Protein AF-A0A8X6XXZ1-F1 (afdb_monomer)

pLDDT: mean 87.48, std 8.72, range [47.72, 96.56]

Sequence (91 aa):
RIMWKTRANEEPVIYRLKTVTHGTASAPFLAIRTLKQLSMDEASRFPLASKVALQDVYMDDVVSGAQNLDTAHQLQCQLQKYAGNMWNEIT

Radius of gyration: 18.05 Å; Cα contacts (8 Å, |Δi|>4): 73; chains: 1; bounding box: 38×22×54 Å

Mean predicted aligned error: 6.4 Å

Solvent-accessible surface area (backbone atoms only — not comparable to full-atom values): 5551 Å² total; per-residue (Å²): 120,48,79,48,64,94,49,97,87,54,84,69,46,80,45,71,81,88,54,89,50,87,92,45,95,59,31,66,60,52,52,53,52,51,49,45,51,51,25,63,75,41,29,86,82,28,53,61,28,22,52,41,56,68,71,36,54,56,93,95,45,76,66,82,87,56,98,45,69,69,58,36,52,51,34,53,55,31,39,56,54,51,52,56,52,50,55,69,75,69,107

Foldseek 3Di:
DDWDDDDPPDDIDDDDDLFLDPPDPCSQVVVLVLLLVLLVVCCVVQVLQSVQSNPQDDRPDGDDDDPDDVVRVSSVVSNVVSVVVVVVVRD

Structure (mmCIF, N/CA/C/O backbone):
data_AF-A0A8X6XXZ1-F1
#
_entry.id   AF-A0A8X6XXZ1-F1
#
loop_
_atom_site.group_PDB
_atom_site.id
_atom_site.type_symbol
_atom_site.label_atom_id
_atom_site.label_alt_id
_atom_site.label_comp_id
_atom_site.label_asym_id
_atom_site.label_entity_id
_atom_site.label_seq_id
_atom_site.pdbx_PDB_ins_code
_atom_site.Cartn_x
_atom_site.Cartn_y
_atom_site.Cartn_z
_atom_site.occupancy
_atom_site.B_iso_or_equiv
_atom_site.auth_seq_id
_atom_site.auth_comp_id
_atom_site.auth_asym_id
_atom_site.auth_atom_id
_atom_site.pdbx_PDB_model_num
ATOM 1 N N . ARG A 1 1 ? 13.022 4.116 -18.944 1.00 84.25 1 ARG A N 1
ATOM 2 C CA . ARG A 1 1 ? 12.730 3.606 -20.308 1.00 84.25 1 ARG A CA 1
ATOM 3 C C . ARG A 1 1 ? 13.356 2.225 -20.386 1.00 84.25 1 ARG A C 1
ATOM 5 O O . ARG A 1 1 ? 14.453 2.086 -19.864 1.00 84.25 1 ARG A O 1
ATOM 12 N N . ILE A 1 2 ? 12.664 1.238 -20.944 1.00 86.75 2 ILE A N 1
ATOM 13 C CA . ILE A 1 2 ? 13.159 -0.139 -21.069 1.00 86.75 2 ILE A CA 1
ATOM 14 C C . ILE A 1 2 ? 13.433 -0.380 -22.546 1.00 86.75 2 ILE A C 1
ATOM 16 O O . ILE A 1 2 ? 12.546 -0.171 -23.366 1.00 86.75 2 ILE A O 1
ATOM 20 N N . MET A 1 3 ? 14.654 -0.771 -22.885 1.00 90.81 3 MET A N 1
ATOM 21 C CA . MET A 1 3 ? 15.009 -1.166 -24.243 1.00 90.81 3 MET A CA 1
ATOM 22 C C . MET A 1 3 ? 14.895 -2.685 -24.336 1.00 90.81 3 MET A C 1
ATOM 24 O O . MET A 1 3 ? 15.476 -3.388 -23.512 1.00 90.81 3 MET A O 1
ATOM 28 N N . TRP A 1 4 ? 14.124 -3.184 -25.298 1.00 91.44 4 TRP A N 1
ATOM 29 C CA . TRP A 1 4 ? 13.860 -4.612 -25.449 1.00 91.44 4 TRP A CA 1
ATOM 30 C C . TRP A 1 4 ? 14.028 -5.050 -26.899 1.00 91.44 4 TRP A C 1
ATOM 32 O O . TR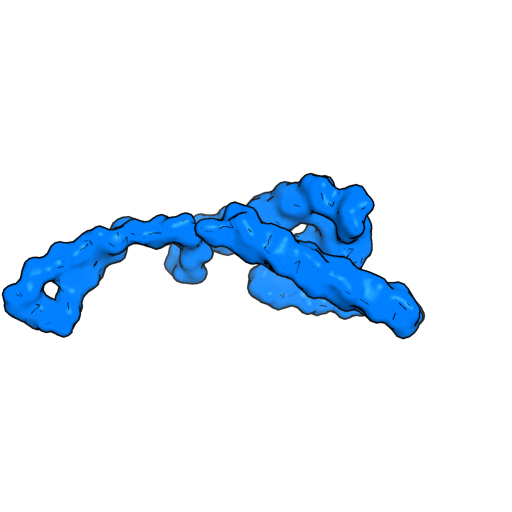P A 1 4 ? 13.690 -4.314 -27.827 1.00 91.44 4 TRP A O 1
ATOM 42 N N . LYS A 1 5 ? 14.546 -6.263 -27.085 1.00 93.31 5 LYS A N 1
ATOM 43 C CA . LYS A 1 5 ? 14.828 -6.856 -28.390 1.00 93.31 5 LYS A CA 1
ATOM 44 C C . LYS A 1 5 ? 14.580 -8.358 -28.313 1.00 93.31 5 LYS A C 1
ATOM 46 O O . LYS A 1 5 ? 15.182 -9.034 -27.485 1.00 93.31 5 LYS A O 1
ATOM 51 N N . THR A 1 6 ? 13.683 -8.867 -29.154 1.00 89.75 6 THR A N 1
ATOM 52 C CA . THR A 1 6 ? 13.244 -10.273 -29.103 1.00 89.75 6 THR A CA 1
ATOM 53 C C . THR A 1 6 ? 14.222 -11.199 -29.823 1.00 89.75 6 THR A C 1
ATOM 55 O O . THR A 1 6 ? 14.453 -12.321 -29.379 1.00 89.75 6 THR A O 1
ATOM 58 N N . ARG A 1 7 ? 14.834 -10.736 -30.921 1.00 91.94 7 ARG A N 1
ATOM 59 C CA . ARG A 1 7 ? 15.850 -11.485 -31.679 1.00 91.94 7 ARG A CA 1
ATOM 60 C C . ARG A 1 7 ? 17.087 -10.635 -31.922 1.00 91.94 7 ARG A C 1
ATOM 62 O O . ARG A 1 7 ? 16.972 -9.435 -32.129 1.00 91.94 7 ARG A O 1
ATOM 69 N N . ALA A 1 8 ? 18.265 -11.259 -31.989 1.00 85.31 8 ALA A N 1
ATOM 70 C CA . ALA A 1 8 ? 19.555 -10.574 -32.150 1.00 85.31 8 ALA A CA 1
ATOM 71 C C . ALA A 1 8 ? 19.657 -9.660 -33.393 1.00 85.31 8 ALA A C 1
ATOM 73 O O . ALA A 1 8 ? 20.433 -8.707 -33.377 1.00 85.31 8 ALA A O 1
ATOM 74 N N . ASN A 1 9 ? 18.828 -9.879 -34.417 1.00 90.19 9 ASN A N 1
ATOM 75 C CA . ASN A 1 9 ? 18.863 -9.126 -35.677 1.00 90.19 9 ASN A CA 1
ATOM 76 C C . ASN A 1 9 ? 17.742 -8.078 -35.814 1.00 90.19 9 ASN A C 1
ATOM 78 O O . ASN A 1 9 ? 17.663 -7.419 -36.841 1.00 90.19 9 ASN A O 1
ATOM 82 N N . GLU A 1 10 ? 16.869 -7.921 -34.815 1.00 92.75 10 GLU A N 1
ATOM 83 C CA . GLU A 1 10 ? 15.781 -6.929 -34.855 1.00 92.75 10 GLU A CA 1
ATOM 84 C C . GLU A 1 10 ? 16.217 -5.569 -34.297 1.00 92.75 10 GLU A C 1
ATOM 86 O O . GLU A 1 10 ? 17.085 -5.490 -33.428 1.00 92.75 10 GLU A O 1
ATOM 91 N N . GLU A 1 11 ? 15.601 -4.483 -34.755 1.00 92.12 11 GLU A N 1
ATOM 92 C CA . GLU A 1 11 ? 15.816 -3.177 -34.133 1.00 92.12 1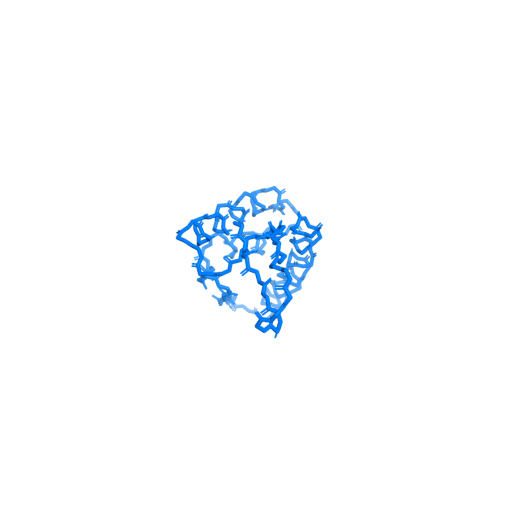1 GLU A CA 1
ATOM 93 C C . GLU A 1 11 ? 15.180 -3.140 -32.732 1.00 92.12 11 GLU A C 1
ATOM 95 O O . GLU A 1 11 ? 14.048 -3.601 -32.546 1.00 92.12 11 GLU A O 1
ATOM 100 N N . PRO A 1 12 ? 15.892 -2.633 -31.712 1.00 90.69 12 PRO A N 1
ATOM 101 C CA . PRO A 1 12 ? 15.385 -2.596 -30.351 1.00 90.69 12 PRO A CA 1
ATOM 102 C C . PRO A 1 12 ? 14.233 -1.594 -30.199 1.00 90.69 12 PRO A C 1
ATOM 104 O O . PRO A 1 12 ? 14.292 -0.458 -30.669 1.00 90.69 12 PRO A O 1
ATOM 107 N N . VAL A 1 13 ? 13.200 -1.997 -29.460 1.00 94.06 13 VAL A N 1
ATOM 108 C CA . VAL A 1 13 ? 12.025 -1.170 -29.161 1.00 94.06 13 VAL A CA 1
ATOM 109 C C . VAL A 1 13 ? 12.154 -0.575 -27.762 1.00 94.06 13 VAL A C 1
ATOM 111 O O . VAL A 1 13 ? 12.580 -1.243 -26.816 1.00 94.06 13 VAL A O 1
ATOM 114 N N . ILE A 1 14 ? 11.772 0.696 -27.615 1.00 93.06 14 ILE A N 1
ATOM 115 C CA . ILE A 1 14 ? 11.806 1.407 -26.335 1.00 93.06 14 ILE A CA 1
ATOM 116 C C . ILE A 1 14 ? 10.405 1.460 -25.726 1.00 93.06 14 ILE A C 1
ATOM 118 O O . ILE A 1 14 ? 9.497 2.091 -26.263 1.00 93.06 14 ILE A O 1
ATOM 122 N N . TYR A 1 15 ? 10.269 0.885 -24.537 1.00 89.94 15 TYR A N 1
ATOM 123 C CA . TYR A 1 15 ? 9.059 0.901 -23.730 1.00 89.94 15 TYR A CA 1
ATOM 124 C C . TYR A 1 15 ? 9.158 1.922 -22.591 1.00 89.94 15 TYR A C 1
ATOM 126 O O . TYR A 1 15 ? 10.231 2.219 -22.040 1.00 89.94 15 TYR A O 1
ATOM 134 N N . ARG A 1 16 ? 8.004 2.462 -22.201 1.00 88.56 16 ARG A N 1
ATOM 135 C CA . ARG A 1 16 ? 7.843 3.304 -21.014 1.00 88.56 16 ARG A CA 1
ATOM 136 C C . ARG A 1 16 ? 6.819 2.651 -20.095 1.00 88.56 16 ARG A C 1
ATOM 138 O O . ARG A 1 16 ? 5.713 2.355 -20.530 1.00 88.56 16 ARG A O 1
ATOM 145 N N . LEU A 1 17 ? 7.204 2.460 -18.837 1.00 85.25 17 LEU A N 1
ATOM 146 C CA . LEU A 1 17 ? 6.295 2.010 -17.791 1.00 85.25 17 LEU A CA 1
ATOM 147 C C . LEU A 1 17 ? 5.237 3.089 -17.559 1.00 85.25 17 LEU A C 1
ATOM 149 O O . LEU A 1 17 ? 5.579 4.267 -17.431 1.00 85.25 17 LEU A O 1
ATOM 153 N N . LYS A 1 18 ? 3.970 2.680 -17.555 1.00 84.88 18 LYS A N 1
ATOM 154 C CA . LYS A 1 18 ? 2.835 3.563 -17.260 1.00 84.88 18 LYS A CA 1
ATOM 155 C C . LYS A 1 18 ? 2.472 3.566 -15.776 1.00 84.88 18 LYS A C 1
ATOM 157 O O . LYS A 1 18 ? 1.848 4.508 -15.316 1.00 84.88 18 LYS A O 1
ATOM 162 N N . THR A 1 19 ? 2.911 2.549 -15.042 1.00 82.56 19 THR A N 1
ATOM 163 C CA . THR A 1 19 ? 2.617 2.342 -13.627 1.00 82.56 19 THR A CA 1
ATOM 164 C C . THR A 1 19 ? 3.905 2.270 -12.813 1.00 82.56 19 THR A C 1
ATOM 166 O O . THR A 1 19 ? 4.994 2.009 -13.342 1.00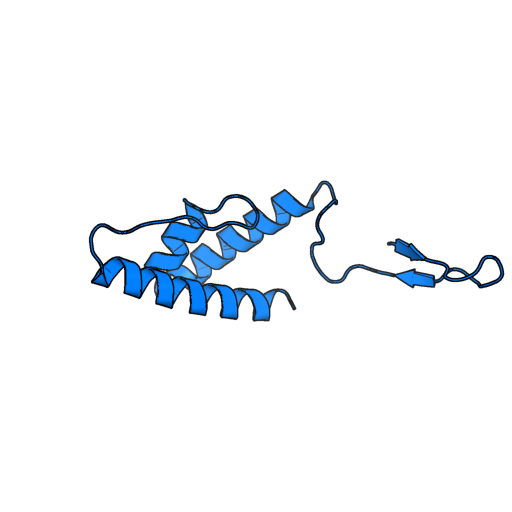 82.56 19 THR A O 1
ATOM 169 N N . VAL A 1 20 ? 3.789 2.502 -11.505 1.00 79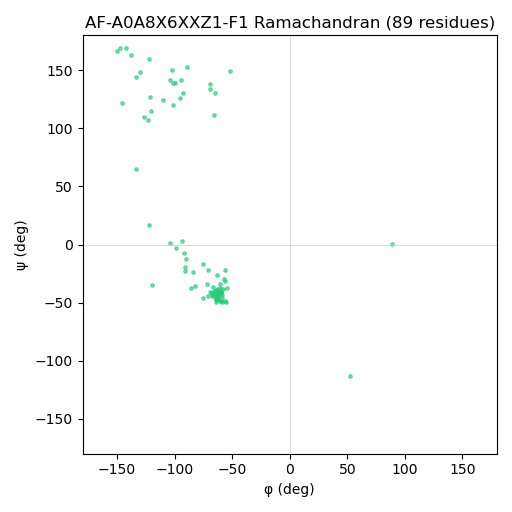.75 20 VAL A N 1
ATOM 170 C CA . VAL A 1 20 ? 4.886 2.263 -10.564 1.00 79.75 20 VAL A CA 1
ATOM 171 C C . VAL A 1 20 ? 5.147 0.760 -10.531 1.00 79.75 20 VAL A C 1
ATOM 173 O O . VAL A 1 20 ? 4.305 -0.015 -10.097 1.00 79.75 20 VAL A O 1
ATOM 176 N N . THR A 1 21 ? 6.298 0.341 -11.050 1.00 78.25 21 THR A N 1
ATOM 177 C CA . THR A 1 21 ? 6.682 -1.073 -11.112 1.00 78.25 21 THR A CA 1
ATOM 178 C C . THR A 1 21 ? 7.716 -1.372 -10.032 1.00 78.25 21 THR A C 1
ATOM 180 O O . THR A 1 21 ? 8.615 -0.557 -9.785 1.00 78.25 21 THR A O 1
ATOM 183 N N . HIS A 1 22 ? 7.599 -2.549 -9.414 1.00 73.75 22 HIS A N 1
ATOM 184 C CA . HIS A 1 22 ? 8.586 -3.082 -8.474 1.00 73.75 22 HIS A CA 1
ATOM 185 C C . HIS A 1 22 ? 10.007 -3.063 -9.060 1.00 73.75 22 HIS A C 1
ATOM 187 O O . HIS A 1 22 ? 10.203 -3.175 -10.271 1.00 73.75 22 HIS A O 1
ATOM 193 N N . GLY A 1 23 ? 11.010 -2.907 -8.193 1.00 76.12 23 GLY A N 1
ATOM 194 C CA . GLY A 1 23 ? 12.427 -2.944 -8.580 1.00 76.12 23 GLY A CA 1
ATOM 195 C C . GLY A 1 23 ? 13.047 -1.604 -8.996 1.00 76.12 23 GLY A C 1
ATOM 196 O O . GLY A 1 23 ? 14.239 -1.553 -9.288 1.00 76.12 23 GLY A O 1
ATOM 197 N N . THR A 1 24 ? 12.291 -0.501 -8.981 1.00 79.56 24 THR A N 1
ATOM 198 C CA . THR A 1 24 ? 12.875 0.850 -9.075 1.00 79.56 24 THR A CA 1
ATOM 199 C C . THR A 1 24 ? 13.092 1.439 -7.681 1.00 79.56 24 THR A C 1
ATOM 201 O O . THR A 1 24 ? 12.259 1.262 -6.797 1.00 79.56 24 THR A O 1
ATOM 204 N N . ALA A 1 25 ? 14.195 2.167 -7.472 1.00 81.38 25 ALA A N 1
ATOM 205 C CA . ALA A 1 25 ? 14.558 2.701 -6.151 1.00 81.38 25 ALA A CA 1
ATOM 206 C C . ALA A 1 25 ? 13.474 3.608 -5.531 1.00 81.38 25 ALA A C 1
ATOM 208 O O . ALA A 1 25 ? 13.338 3.673 -4.313 1.00 81.38 25 ALA A O 1
ATOM 209 N N . SER A 1 26 ? 12.683 4.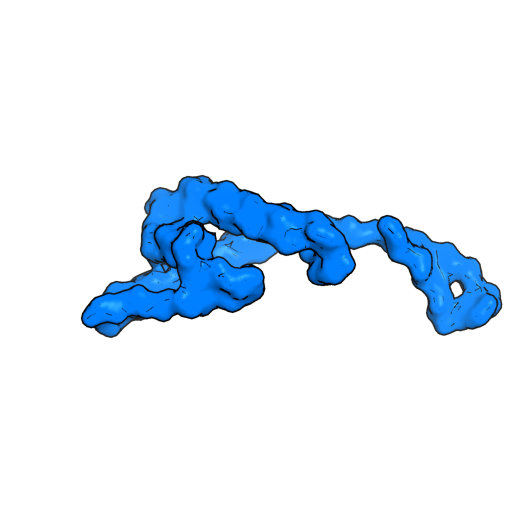294 -6.362 1.00 83.56 26 SER A N 1
ATOM 210 C CA . SER A 1 26 ? 11.599 5.173 -5.920 1.00 83.56 26 SER A CA 1
ATOM 211 C C . SER A 1 26 ? 10.241 4.480 -5.777 1.00 83.56 26 SER A C 1
ATOM 213 O O . SER A 1 26 ? 9.339 5.081 -5.192 1.00 83.56 26 SER A O 1
ATOM 215 N N . ALA A 1 27 ? 10.062 3.252 -6.282 1.00 82.81 27 ALA A N 1
ATOM 216 C CA . ALA A 1 27 ? 8.758 2.582 -6.276 1.00 82.81 27 ALA A CA 1
ATOM 217 C C . ALA A 1 27 ? 8.158 2.406 -4.873 1.00 82.81 27 ALA A C 1
ATOM 219 O O . ALA A 1 27 ? 6.999 2.787 -4.708 1.00 82.81 27 ALA A O 1
ATOM 220 N N . PRO A 1 28 ? 8.905 1.944 -3.847 1.00 81.19 28 PRO A N 1
ATOM 221 C CA . PRO A 1 28 ? 8.345 1.790 -2.503 1.00 81.19 28 PRO A CA 1
ATOM 222 C C . PRO A 1 28 ? 7.851 3.118 -1.924 1.00 81.19 28 PRO A C 1
ATOM 224 O O . PRO A 1 28 ? 6.770 3.198 -1.348 1.00 81.19 28 PRO A O 1
ATOM 227 N N . PHE A 1 29 ? 8.617 4.192 -2.128 1.00 84.88 29 PHE A N 1
ATOM 228 C CA . PHE A 1 29 ? 8.239 5.520 -1.655 1.00 84.88 29 PHE A CA 1
ATOM 229 C C . PHE A 1 29 ? 6.966 6.026 -2.340 1.00 84.88 29 PHE A C 1
ATOM 231 O O . PHE A 1 29 ? 6.061 6.511 -1.663 1.00 84.88 29 PHE A O 1
ATOM 238 N N . LEU A 1 30 ? 6.889 5.908 -3.669 1.00 86.25 30 LEU A N 1
ATOM 239 C CA . LEU A 1 30 ? 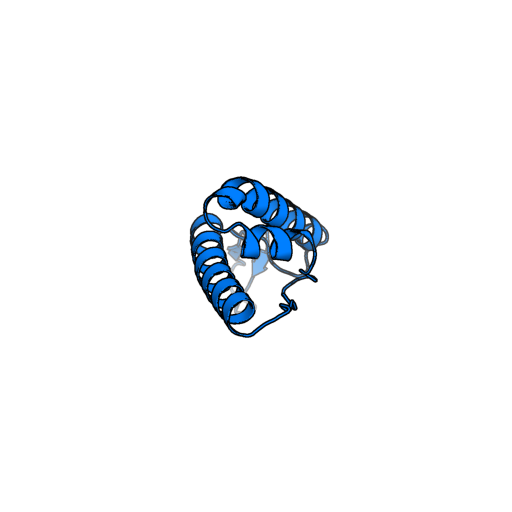5.727 6.359 -4.435 1.00 86.25 30 LEU A CA 1
ATOM 240 C C . LEU A 1 30 ? 4.476 5.553 -4.071 1.00 86.25 30 LEU A C 1
ATOM 242 O O . LEU A 1 30 ? 3.443 6.157 -3.806 1.00 86.25 30 LEU A O 1
ATOM 246 N N . ALA A 1 31 ? 4.583 4.226 -3.968 1.00 83.88 31 ALA A N 1
ATOM 247 C CA . ALA A 1 31 ? 3.472 3.360 -3.579 1.00 83.88 31 ALA A CA 1
ATOM 248 C C . ALA A 1 31 ? 2.923 3.725 -2.189 1.00 83.88 31 ALA A C 1
ATOM 250 O O . ALA A 1 31 ? 1.729 3.985 -2.043 1.00 83.88 31 ALA A O 1
ATOM 251 N N . ILE A 1 32 ? 3.800 3.856 -1.186 1.00 84.94 32 ILE A N 1
ATOM 252 C CA . ILE A 1 32 ? 3.399 4.215 0.184 1.00 84.94 32 ILE A CA 1
ATOM 253 C C . ILE A 1 32 ? 2.792 5.623 0.237 1.00 84.94 32 ILE A C 1
ATOM 255 O O . ILE A 1 32 ? 1.827 5.855 0.965 1.00 84.94 32 ILE A O 1
ATOM 259 N N . ARG A 1 33 ? 3.343 6.594 -0.503 1.00 88.00 33 ARG A N 1
ATOM 260 C CA . ARG A 1 33 ? 2.808 7.966 -0.520 1.00 88.00 33 ARG A CA 1
ATOM 261 C C . ARG A 1 33 ? 1.429 8.038 -1.164 1.00 88.00 33 ARG A C 1
ATOM 263 O O . ARG A 1 33 ? 0.566 8.703 -0.595 1.00 88.00 33 ARG A O 1
ATOM 270 N N . THR A 1 34 ? 1.224 7.356 -2.287 1.00 88.50 34 THR A N 1
ATOM 271 C CA . THR A 1 34 ? -0.084 7.278 -2.950 1.00 88.50 34 THR A CA 1
ATOM 272 C C . THR A 1 34 ? -1.107 6.600 -2.047 1.00 88.50 34 THR A C 1
ATOM 274 O O . THR A 1 34 ? -2.182 7.151 -1.837 1.00 88.50 34 THR A O 1
ATOM 277 N N . LEU A 1 35 ? -0.746 5.473 -1.425 1.00 88.25 35 LEU A N 1
ATOM 278 C CA . LEU A 1 35 ? -1.627 4.768 -0.495 1.00 88.25 35 LEU A CA 1
ATOM 279 C C . LEU A 1 35 ? -2.047 5.649 0.689 1.00 88.25 35 LEU A C 1
ATOM 281 O O . LEU A 1 35 ? -3.220 5.685 1.055 1.00 88.25 35 LEU A O 1
ATOM 285 N N . LYS A 1 36 ? -1.104 6.403 1.270 1.00 90.25 36 LYS A N 1
ATOM 286 C CA . LYS A 1 36 ? -1.405 7.342 2.360 1.00 90.25 36 LYS A CA 1
ATOM 287 C C . LYS A 1 36 ? -2.364 8.446 1.927 1.00 90.25 36 LYS A C 1
ATOM 289 O O . LYS A 1 36 ? -3.274 8.758 2.686 1.00 90.25 36 LYS A O 1
ATOM 294 N N . GLN A 1 37 ? -2.167 9.020 0.741 1.00 92.06 37 GLN A N 1
ATOM 295 C CA . GLN A 1 37 ? -3.054 10.062 0.223 1.00 92.06 37 GLN A CA 1
ATOM 296 C C . GLN A 1 37 ? -4.462 9.509 -0.016 1.00 92.06 37 GLN A C 1
ATOM 298 O O . GLN A 1 37 ? -5.421 10.036 0.537 1.00 92.06 37 GLN A O 1
ATOM 303 N N . LEU A 1 38 ? -4.567 8.373 -0.708 1.00 90.88 38 LEU A N 1
ATOM 304 C CA . LEU A 1 38 ? -5.844 7.708 -0.953 1.00 90.88 38 LEU A CA 1
ATOM 305 C C . LEU A 1 38 ? -6.566 7.355 0.353 1.00 90.88 38 LEU A C 1
ATOM 307 O O . LEU A 1 38 ? -7.781 7.479 0.463 1.00 90.88 38 LEU A O 1
ATOM 311 N N . SER A 1 39 ? -5.823 6.928 1.377 1.00 92.00 39 SER A N 1
ATOM 312 C CA . SER A 1 39 ? -6.392 6.633 2.697 1.00 92.00 39 SER A CA 1
ATOM 313 C C . SER A 1 39 ? -7.042 7.860 3.328 1.00 92.00 39 SER A C 1
ATOM 315 O O . SER A 1 39 ? -8.080 7.716 3.971 1.00 92.00 39 SER A O 1
ATOM 317 N N . MET A 1 40 ? -6.457 9.047 3.143 1.00 93.44 40 MET A N 1
ATOM 318 C CA . MET A 1 40 ? -7.024 10.309 3.623 1.00 93.44 40 MET A CA 1
ATOM 319 C C . MET A 1 40 ? -8.261 10.707 2.814 1.00 93.44 40 MET A C 1
ATOM 321 O O . MET A 1 40 ? -9.277 11.061 3.411 1.00 93.44 40 MET A O 1
ATOM 325 N N . ASP A 1 41 ? -8.196 10.591 1.488 1.00 92.94 41 ASP A N 1
ATOM 326 C CA . ASP A 1 41 ? -9.275 11.001 0.582 1.00 92.94 41 ASP A CA 1
ATOM 327 C C . ASP A 1 41 ? -10.532 10.128 0.768 1.00 92.94 41 ASP A C 1
ATOM 329 O O . ASP A 1 41 ? -11.658 10.625 0.844 1.00 92.94 41 ASP A O 1
ATOM 333 N N . GLU A 1 42 ? -10.341 8.822 0.960 1.00 92.38 42 GLU A N 1
ATOM 334 C CA . GLU A 1 42 ? -11.421 7.842 1.102 1.00 92.38 42 GLU A CA 1
ATOM 335 C C . GLU A 1 42 ? -11.825 7.569 2.566 1.00 92.38 42 GLU A C 1
ATOM 337 O O . GLU A 1 42 ? -12.726 6.766 2.821 1.00 92.38 42 GLU A O 1
ATOM 342 N N . ALA A 1 43 ? -11.221 8.260 3.545 1.00 93.94 43 ALA A N 1
ATOM 343 C CA . ALA A 1 43 ? -11.465 8.042 4.979 1.00 93.94 43 ALA A CA 1
ATOM 344 C C . ALA A 1 43 ? -12.939 8.182 5.387 1.00 93.94 43 ALA A C 1
ATOM 346 O O . ALA A 1 43 ? -13.400 7.503 6.303 1.00 93.94 43 ALA A O 1
ATOM 347 N N . SER A 1 44 ? -13.690 9.047 4.704 1.00 95.31 44 SER A N 1
ATOM 348 C CA . SER A 1 44 ? -15.125 9.227 4.951 1.00 95.31 44 SER A CA 1
ATOM 349 C C . SER A 1 44 ? -15.966 8.044 4.455 1.00 95.31 44 SER A C 1
ATOM 351 O O . SER A 1 44 ? -16.969 7.695 5.076 1.00 95.31 44 SER A O 1
ATOM 353 N N . ARG A 1 45 ? -15.550 7.409 3.352 1.00 93.88 45 ARG A N 1
ATOM 354 C CA . ARG A 1 45 ? -16.257 6.297 2.698 1.00 93.88 45 ARG A CA 1
ATOM 355 C C . ARG A 1 45 ? -15.891 4.951 3.318 1.00 93.88 45 ARG A C 1
ATOM 357 O O . ARG A 1 45 ? -16.761 4.092 3.461 1.00 93.88 45 ARG A O 1
ATOM 364 N N . PHE A 1 46 ? -14.627 4.777 3.706 1.00 94.56 46 PHE A N 1
ATOM 365 C CA . PHE A 1 46 ? -14.092 3.527 4.248 1.00 94.56 46 PHE A CA 1
ATOM 366 C C . PHE A 1 46 ? -13.257 3.759 5.519 1.00 94.56 46 PHE A C 1
ATOM 368 O O . PHE A 1 46 ? -12.053 3.500 5.531 1.00 94.56 46 PHE A O 1
ATOM 375 N N . PRO A 1 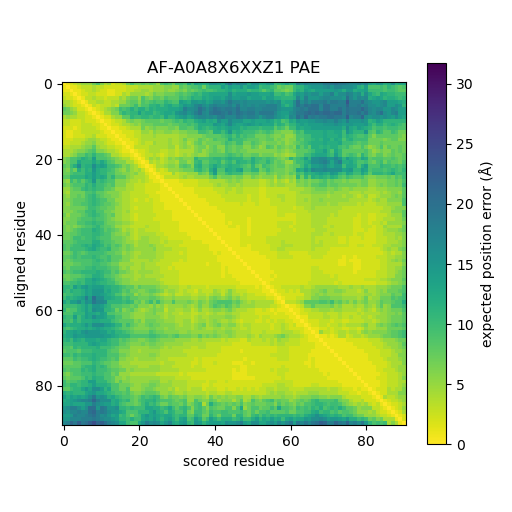47 ? -13.868 4.222 6.623 1.00 94.88 47 PRO A N 1
ATOM 376 C CA . PRO A 1 47 ? -13.131 4.642 7.817 1.00 94.88 47 PRO A CA 1
ATOM 377 C C . PRO A 1 47 ? -12.286 3.532 8.464 1.00 94.88 47 PRO A C 1
ATOM 379 O O . PRO A 1 47 ? -11.212 3.813 8.995 1.00 94.88 47 PRO A O 1
ATOM 382 N N . LEU A 1 48 ? -12.733 2.270 8.418 1.00 94.81 48 LEU A N 1
ATOM 383 C CA . LEU A 1 48 ? -11.975 1.140 8.965 1.00 94.81 48 LEU A CA 1
ATOM 384 C C . LEU A 1 48 ? -10.808 0.773 8.044 1.00 94.81 48 LEU A C 1
ATOM 386 O O . LEU A 1 48 ? -9.683 0.625 8.517 1.00 94.81 48 LEU A O 1
ATOM 390 N N . ALA A 1 49 ? -11.060 0.678 6.735 1.00 93.44 49 ALA A N 1
ATOM 391 C CA . ALA A 1 49 ? -10.021 0.351 5.760 1.00 93.44 49 ALA A CA 1
ATOM 392 C C . ALA A 1 49 ? -8.949 1.440 5.681 1.00 93.44 49 ALA A C 1
ATOM 394 O O . ALA A 1 49 ? -7.772 1.107 5.694 1.00 93.44 49 ALA A O 1
ATOM 395 N N . SER A 1 50 ? -9.323 2.723 5.683 1.00 94.12 50 SER A N 1
ATOM 396 C CA . SER A 1 50 ? -8.367 3.837 5.675 1.00 94.12 50 SER A CA 1
ATOM 397 C C . SER A 1 50 ? -7.479 3.853 6.914 1.00 94.12 50 SER A C 1
ATOM 399 O O . SER A 1 50 ? -6.287 4.133 6.816 1.00 94.12 50 SER A O 1
ATOM 401 N N . LYS A 1 51 ? -8.025 3.520 8.091 1.00 94.62 51 LYS A N 1
ATOM 402 C CA . LYS A 1 51 ? -7.218 3.409 9.311 1.00 94.62 51 LYS A CA 1
ATOM 403 C C . LYS A 1 51 ? -6.177 2.294 9.184 1.00 94.62 51 LYS A C 1
ATOM 405 O O . LYS A 1 51 ? -5.003 2.530 9.453 1.00 94.62 51 LYS A O 1
ATOM 410 N N . VAL A 1 52 ? -6.605 1.119 8.727 1.00 93.69 52 VAL A N 1
ATOM 411 C CA . VAL A 1 52 ? -5.728 -0.034 8.473 1.00 93.69 52 VAL A CA 1
ATOM 412 C C . VAL A 1 52 ? -4.695 0.284 7.392 1.00 93.69 52 VAL A C 1
ATOM 414 O O . VAL A 1 52 ? -3.516 0.015 7.578 1.00 93.69 52 VAL A O 1
ATOM 417 N N . ALA A 1 53 ? -5.086 0.946 6.306 1.00 91.00 53 ALA A N 1
ATOM 418 C CA . ALA A 1 53 ? -4.189 1.319 5.217 1.00 91.00 53 ALA A CA 1
ATOM 419 C C . ALA A 1 53 ? -3.081 2.304 5.651 1.00 91.00 53 ALA A C 1
ATOM 421 O O . ALA A 1 53 ? -1.990 2.329 5.082 1.00 91.00 53 ALA A O 1
ATOM 422 N N . LEU A 1 54 ? -3.333 3.096 6.696 1.00 90.88 54 LEU A N 1
ATOM 423 C CA . LEU A 1 54 ? -2.343 4.002 7.280 1.00 90.88 54 LEU A CA 1
ATOM 424 C C . LEU A 1 54 ? -1.405 3.330 8.293 1.00 90.88 54 LEU A C 1
ATOM 426 O O . LEU A 1 54 ? -0.324 3.872 8.538 1.00 90.88 54 LEU A O 1
ATOM 430 N N . GLN A 1 55 ? -1.821 2.220 8.912 1.00 90.06 55 GLN A N 1
ATOM 431 C CA . GLN A 1 55 ? -1.179 1.667 10.115 1.00 90.06 55 GLN A CA 1
ATOM 432 C C . GLN A 1 55 ? -0.628 0.246 9.931 1.00 90.06 55 GLN A C 1
ATOM 434 O O . GLN A 1 55 ? 0.437 -0.057 10.463 1.00 90.06 55 GLN A O 1
ATOM 439 N N . ASP A 1 56 ? -1.306 -0.581 9.138 1.00 88.81 56 ASP A N 1
ATOM 440 C CA . ASP A 1 56 ? -1.145 -2.040 9.119 1.00 88.81 56 ASP A CA 1
ATOM 441 C C . ASP A 1 56 ? -0.763 -2.578 7.722 1.00 88.81 56 ASP A C 1
ATOM 443 O O . ASP A 1 56 ? -0.902 -3.770 7.434 1.00 88.81 56 ASP A O 1
ATOM 447 N N . VAL A 1 57 ? -0.301 -1.700 6.825 1.00 87.12 57 VAL A N 1
ATOM 448 C CA . VAL A 1 57 ? 0.229 -2.087 5.509 1.00 87.12 57 VAL A CA 1
ATOM 449 C C . VAL A 1 57 ? 1.735 -2.266 5.595 1.00 87.12 57 VAL A C 1
ATOM 451 O O . VAL A 1 57 ? 2.462 -1.361 6.019 1.00 87.12 57 VAL A O 1
ATOM 454 N N . TYR A 1 58 ? 2.213 -3.399 5.094 1.00 82.44 58 TYR A N 1
ATOM 455 C CA . TYR A 1 58 ? 3.623 -3.638 4.850 1.00 82.44 58 TYR A CA 1
ATOM 456 C C . TYR A 1 58 ? 3.839 -4.008 3.383 1.00 82.44 58 TYR A C 1
ATOM 458 O O . TYR A 1 58 ? 3.523 -5.114 2.958 1.00 82.44 58 TYR A O 1
ATOM 466 N N . MET A 1 59 ? 4.415 -3.079 2.614 1.00 78.75 59 MET A N 1
ATOM 467 C CA . MET A 1 59 ? 4.598 -3.226 1.165 1.00 78.75 59 MET A CA 1
ATOM 468 C C . MET A 1 59 ? 3.275 -3.580 0.462 1.00 78.75 59 MET A C 1
ATOM 470 O O . MET A 1 59 ? 2.376 -2.742 0.431 1.00 78.75 59 MET A O 1
ATOM 474 N N . ASP A 1 60 ? 3.172 -4.787 -0.094 1.00 80.12 60 ASP A N 1
ATOM 475 C CA . ASP A 1 60 ? 2.006 -5.274 -0.833 1.00 80.12 60 ASP A CA 1
ATOM 476 C C . ASP A 1 60 ? 1.002 -6.024 0.068 1.00 80.12 60 ASP A C 1
ATOM 478 O O . ASP A 1 60 ? -0.098 -6.349 -0.379 1.00 80.12 60 ASP A O 1
ATOM 482 N N . ASP A 1 61 ? 1.353 -6.275 1.334 1.00 84.50 61 ASP A N 1
ATOM 483 C CA . ASP A 1 61 ? 0.531 -7.024 2.281 1.00 84.50 61 ASP A CA 1
ATOM 484 C C . ASP A 1 61 ? -0.215 -6.099 3.248 1.00 84.50 61 ASP A C 1
ATOM 486 O O . ASP A 1 61 ? 0.332 -5.140 3.801 1.00 84.50 61 ASP A O 1
ATOM 490 N N . VAL A 1 62 ? -1.476 -6.445 3.509 1.00 88.12 62 VAL A N 1
ATOM 491 C CA . VAL A 1 62 ? -2.295 -5.834 4.560 1.00 88.12 62 VAL A CA 1
ATOM 492 C C . VAL A 1 62 ? -2.711 -6.923 5.528 1.00 88.12 62 VAL A C 1
ATOM 494 O O . VAL A 1 62 ? -3.459 -7.832 5.165 1.00 88.12 62 VAL A O 1
ATOM 497 N N . VAL A 1 63 ? -2.239 -6.824 6.768 1.00 88.81 63 VAL A N 1
ATOM 498 C CA . VAL A 1 63 ? -2.561 -7.790 7.821 1.00 88.81 63 VAL A CA 1
ATOM 499 C C . VAL A 1 63 ? -3.097 -7.026 9.016 1.00 88.81 63 VAL A C 1
ATOM 501 O O . VAL A 1 63 ? -2.359 -6.330 9.702 1.00 88.81 63 VAL A O 1
ATOM 504 N N . SER A 1 64 ? -4.395 -7.165 9.268 1.00 92.12 64 SER A N 1
ATOM 505 C CA . SER A 1 64 ? -5.077 -6.480 10.364 1.00 92.12 64 SER A CA 1
ATOM 506 C C . SER A 1 64 ? -6.134 -7.380 10.999 1.00 92.12 64 SER A C 1
ATOM 508 O O . SER A 1 64 ? -6.452 -8.456 10.486 1.00 92.12 64 SER A O 1
ATOM 510 N N . GLY A 1 65 ? -6.665 -6.953 12.139 1.00 91.69 65 GLY A N 1
ATOM 511 C CA . GLY A 1 65 ? -7.628 -7.710 12.928 1.00 91.69 65 GLY A CA 1
ATOM 512 C C . GLY A 1 65 ? -8.624 -6.809 13.646 1.00 91.69 65 GLY A C 1
ATOM 513 O O . GLY A 1 65 ? -8.464 -5.591 13.713 1.00 91.69 65 GLY A O 1
ATOM 514 N N . ALA A 1 66 ? -9.667 -7.421 14.201 1.00 93.56 66 ALA A N 1
ATOM 515 C CA . ALA A 1 66 ? -10.688 -6.724 14.971 1.00 93.56 66 ALA A CA 1
ATOM 516 C C . ALA A 1 6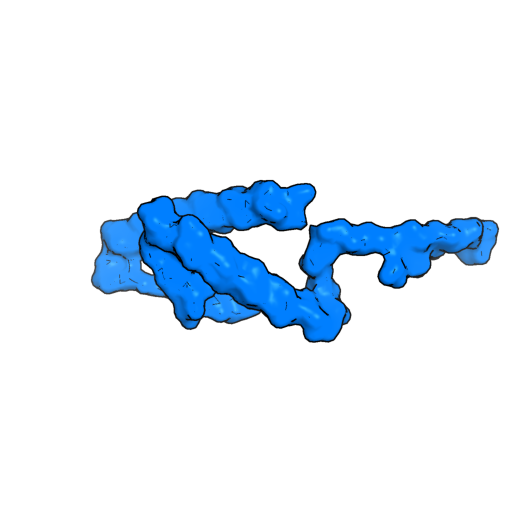6 ? -11.080 -7.520 16.222 1.00 93.56 66 ALA A C 1
ATOM 518 O O . ALA A 1 66 ? -10.800 -8.712 16.335 1.00 93.56 66 ALA A O 1
ATOM 519 N N . GLN A 1 67 ? -11.727 -6.847 17.175 1.00 92.44 67 GLN A N 1
ATOM 520 C CA . GLN A 1 67 ? -12.049 -7.414 18.491 1.00 92.44 67 GLN A CA 1
ATOM 521 C C . GLN A 1 67 ? -13.222 -8.406 18.468 1.00 92.44 67 GLN A C 1
ATOM 523 O O . GLN A 1 67 ? -13.407 -9.155 19.422 1.00 92.44 67 GLN A O 1
ATOM 528 N N . ASN A 1 68 ? -14.034 -8.403 17.409 1.00 95.94 68 ASN A N 1
ATOM 529 C CA . ASN A 1 68 ? -15.158 -9.320 17.241 1.00 95.94 68 ASN A CA 1
ATOM 530 C C . ASN A 1 68 ? -15.418 -9.607 15.754 1.00 95.94 68 ASN A C 1
ATOM 532 O O . ASN A 1 68 ? -14.899 -8.920 14.872 1.00 95.94 68 ASN A O 1
ATOM 536 N N . LEU A 1 69 ? -16.233 -10.630 15.486 1.00 95.88 69 LEU A N 1
ATOM 537 C CA . LEU A 1 69 ? -16.509 -11.101 14.127 1.00 95.88 69 LEU A CA 1
ATOM 538 C C . LEU A 1 69 ? -17.226 -10.057 13.266 1.00 95.88 69 LEU A C 1
ATOM 540 O O . LEU A 1 69 ? -16.868 -9.901 12.102 1.00 95.88 69 LEU A O 1
ATOM 544 N N . ASP A 1 70 ? -18.178 -9.308 13.826 1.00 96.56 70 ASP A N 1
ATOM 545 C CA . ASP A 1 70 ? -18.937 -8.308 13.067 1.00 96.56 70 ASP A CA 1
ATOM 546 C C . ASP A 1 70 ? -18.030 -7.181 12.564 1.00 96.56 70 ASP A C 1
ATOM 548 O O . ASP A 1 70 ? -18.048 -6.825 11.384 1.00 96.56 70 ASP A O 1
ATOM 552 N N . THR A 1 71 ? -17.178 -6.651 13.443 1.00 94.69 71 THR A N 1
ATOM 553 C CA . THR A 1 71 ? -16.199 -5.616 13.079 1.00 94.69 71 THR A CA 1
ATOM 554 C C . THR A 1 71 ? -15.132 -6.149 12.127 1.00 94.69 71 THR A C 1
ATOM 556 O O . THR A 1 71 ? -14.755 -5.440 11.194 1.00 94.69 71 THR A O 1
ATOM 559 N N . ALA A 1 72 ? -14.694 -7.403 12.289 1.00 95.12 72 ALA A N 1
ATOM 560 C CA . ALA A 1 72 ? -13.766 -8.048 11.360 1.00 95.12 72 ALA A CA 1
ATOM 561 C C . ALA A 1 72 ? -14.378 -8.196 9.958 1.00 95.12 72 ALA A C 1
ATOM 563 O O . ALA A 1 72 ? -13.727 -7.896 8.957 1.00 95.12 72 ALA A O 1
ATOM 564 N N . HIS A 1 73 ? -15.647 -8.601 9.878 1.00 96.19 73 HIS A N 1
ATOM 565 C CA . HIS A 1 73 ? -16.354 -8.744 8.611 1.00 96.19 73 HIS A CA 1
ATOM 566 C C . HIS A 1 73 ? -16.585 -7.389 7.926 1.00 96.19 73 HIS A C 1
ATOM 568 O O . HIS A 1 73 ? -16.365 -7.255 6.720 1.00 96.19 73 HIS A O 1
ATOM 574 N N . GLN A 1 74 ? -16.953 -6.356 8.690 1.00 96.12 74 GLN A N 1
ATOM 575 C CA . GLN A 1 74 ? -17.069 -4.991 8.168 1.00 96.12 74 GLN A CA 1
ATOM 576 C C . GLN A 1 74 ? -15.729 -4.459 7.654 1.00 96.12 74 GLN A C 1
ATOM 578 O O . GLN A 1 74 ? -15.684 -3.872 6.571 1.00 96.12 74 GLN A O 1
ATOM 583 N N . LEU A 1 75 ? -14.642 -4.688 8.395 1.00 95.62 75 LEU A N 1
ATOM 584 C CA . LEU A 1 75 ? -13.297 -4.307 7.977 1.00 95.62 75 LEU A CA 1
ATOM 585 C C . LEU A 1 75 ? -12.915 -4.997 6.661 1.00 95.62 75 LEU A C 1
ATOM 587 O O . LEU A 1 75 ? -12.498 -4.319 5.725 1.00 95.62 75 LEU A O 1
ATOM 591 N N . GLN A 1 76 ? -13.124 -6.312 6.555 1.00 95.38 76 GLN A N 1
ATOM 592 C CA . GLN A 1 76 ? -12.878 -7.067 5.323 1.00 95.38 76 GLN A CA 1
ATOM 593 C C . GLN A 1 76 ? -13.673 -6.489 4.141 1.00 95.38 76 GLN A C 1
ATOM 595 O O . GLN A 1 76 ? -13.102 -6.238 3.079 1.00 95.38 76 GLN A O 1
ATOM 600 N N . CYS A 1 77 ? -14.971 -6.236 4.328 1.00 95.50 77 CYS A N 1
ATOM 601 C CA . CYS A 1 77 ? -15.83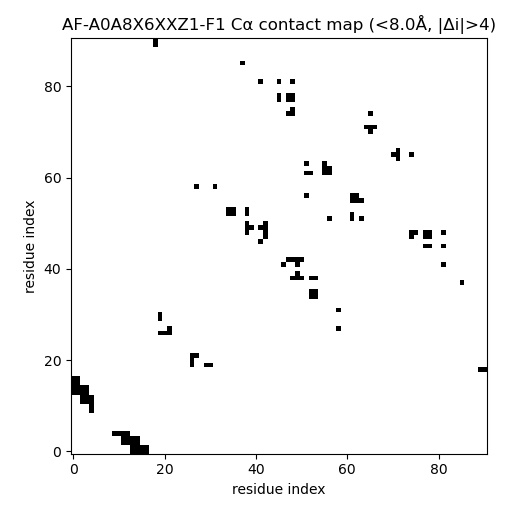2 -5.654 3.297 1.00 95.50 77 CYS A CA 1
ATOM 602 C C . CYS A 1 77 ? -15.336 -4.277 2.836 1.00 95.50 77 CYS A C 1
ATOM 604 O O . CYS A 1 77 ? -15.364 -3.975 1.641 1.00 95.50 77 CYS A O 1
ATOM 606 N N . GLN A 1 78 ? -14.897 -3.430 3.771 1.00 95.62 78 GLN A N 1
ATOM 607 C CA . GLN A 1 78 ? -14.342 -2.124 3.428 1.00 95.62 78 GLN A CA 1
ATOM 608 C C . GLN A 1 78 ? -13.011 -2.261 2.687 1.00 95.62 78 GLN A C 1
ATOM 610 O O . GLN A 1 78 ? -12.854 -1.615 1.659 1.00 95.62 78 GLN A O 1
ATOM 615 N N . LEU A 1 79 ? -12.095 -3.127 3.136 1.00 92.88 79 LEU A N 1
ATOM 616 C CA . LEU A 1 79 ? -10.800 -3.350 2.479 1.00 92.88 79 LEU A CA 1
ATOM 617 C C . LEU A 1 79 ? -10.959 -3.848 1.036 1.00 92.88 79 LEU A C 1
ATOM 619 O O . LEU A 1 79 ? -10.268 -3.362 0.145 1.00 92.88 79 LEU A O 1
ATOM 623 N N . GLN A 1 80 ? -11.907 -4.754 0.779 1.00 91.69 80 GLN A N 1
ATOM 624 C CA . GLN A 1 80 ? -12.195 -5.240 -0.577 1.00 91.69 80 GLN A CA 1
ATOM 625 C C . GLN A 1 80 ? -12.672 -4.116 -1.508 1.00 91.69 80 GLN A C 1
ATOM 627 O O . GLN A 1 80 ? -12.195 -3.997 -2.637 1.00 91.69 80 GLN A O 1
ATOM 632 N N . LYS A 1 81 ? -13.591 -3.266 -1.034 1.00 91.06 81 LYS A N 1
ATOM 633 C CA . LYS A 1 81 ? -14.100 -2.124 -1.813 1.00 91.06 81 LYS A CA 1
ATOM 634 C C . LYS A 1 81 ? -13.039 -1.040 -2.001 1.00 91.06 81 LYS A C 1
ATOM 636 O O . LYS A 1 81 ? -12.907 -0.497 -3.093 1.00 91.06 81 LYS A O 1
ATOM 641 N N . TYR A 1 82 ? -12.269 -0.770 -0.953 1.00 87.38 82 TYR A N 1
ATOM 642 C CA . TYR A 1 82 ? -11.170 0.187 -0.949 1.00 87.38 82 TYR A CA 1
ATOM 643 C C . TYR A 1 82 ? -10.093 -0.195 -1.973 1.00 87.38 82 TYR A C 1
ATOM 645 O O . TYR A 1 82 ? -9.727 0.620 -2.817 1.00 87.38 82 TYR A O 1
ATOM 653 N N . ALA A 1 83 ? -9.653 -1.458 -1.972 1.00 84.19 83 ALA A N 1
ATOM 654 C CA . ALA A 1 83 ? -8.687 -1.961 -2.945 1.00 84.19 83 ALA A CA 1
ATOM 655 C C . ALA A 1 83 ? -9.224 -1.870 -4.383 1.00 84.19 83 ALA A C 1
ATOM 657 O O . ALA A 1 83 ? -8.492 -1.467 -5.281 1.00 84.19 83 ALA A O 1
ATOM 658 N N . GLY A 1 84 ? -10.506 -2.186 -4.603 1.00 82.31 84 GLY A N 1
ATOM 659 C CA . GLY A 1 84 ? -11.145 -2.037 -5.915 1.00 82.31 84 GLY A CA 1
ATOM 660 C C . GLY A 1 84 ? -11.126 -0.596 -6.440 1.00 82.31 84 GLY A C 1
ATOM 661 O O . GLY A 1 84 ? -10.837 -0.382 -7.614 1.00 82.31 84 GLY A O 1
ATOM 662 N N . ASN A 1 85 ? -11.371 0.393 -5.576 1.00 75.25 85 ASN A N 1
ATOM 663 C CA . ASN A 1 85 ? -11.267 1.807 -5.950 1.00 75.25 85 ASN A CA 1
ATOM 664 C C . ASN A 1 85 ? -9.825 2.213 -6.252 1.00 75.25 85 ASN A C 1
ATOM 666 O O . ASN A 1 85 ? -9.592 2.887 -7.251 1.00 75.25 85 ASN A O 1
ATOM 670 N N . MET A 1 86 ? -8.869 1.748 -5.442 1.00 71.44 86 MET A N 1
ATOM 671 C CA . MET A 1 86 ? -7.450 2.005 -5.671 1.00 71.44 86 MET A CA 1
ATOM 672 C C . MET A 1 86 ? -7.042 1.554 -7.076 1.00 71.44 86 MET A C 1
ATOM 674 O O . MET A 1 86 ? -6.495 2.353 -7.822 1.00 71.44 86 MET A O 1
ATOM 678 N N . TRP A 1 87 ? -7.382 0.326 -7.486 1.00 67.19 87 TRP A N 1
ATOM 679 C CA . TRP A 1 87 ? -7.057 -0.181 -8.826 1.00 67.19 87 TRP A CA 1
ATOM 680 C C . TRP A 1 87 ? -7.546 0.726 -9.965 1.00 67.19 87 TRP A C 1
ATOM 682 O O . TRP A 1 87 ? -6.810 0.907 -10.934 1.00 67.19 87 TRP A O 1
ATOM 692 N N . ASN A 1 88 ? -8.726 1.337 -9.834 1.00 69.25 88 ASN A N 1
ATOM 693 C CA . ASN A 1 88 ? -9.284 2.232 -10.854 1.00 69.25 88 ASN A CA 1
ATOM 694 C C . ASN A 1 88 ? -8.557 3.584 -10.961 1.00 69.25 88 ASN A C 1
ATOM 696 O O . ASN A 1 88 ? -8.670 4.237 -11.991 1.00 69.25 88 ASN A O 1
ATOM 700 N N . GLU A 1 89 ? -7.841 4.025 -9.924 1.00 63.44 89 GLU A N 1
ATOM 701 C CA . GLU A 1 89 ? -7.106 5.300 -9.946 1.00 63.44 89 GLU A CA 1
ATOM 702 C C . GLU A 1 89 ? -5.658 5.160 -10.437 1.00 63.44 89 GLU A C 1
ATOM 704 O O . GLU A 1 89 ? -5.064 6.130 -10.908 1.00 63.44 89 GLU A O 1
ATOM 709 N N . ILE A 1 90 ? -5.075 3.960 -10.332 1.00 57.69 90 ILE A N 1
ATOM 710 C CA . ILE A 1 90 ? -3.694 3.659 -10.763 1.00 57.69 90 ILE A CA 1
ATOM 711 C C . ILE A 1 90 ? -3.597 2.988 -12.146 1.00 57.69 90 ILE A C 1
ATOM 713 O O . ILE A 1 90 ? -2.472 2.770 -12.612 1.00 57.69 90 ILE A O 1
ATOM 717 N N . THR A 1 91 ? -4.720 2.675 -12.807 1.00 47.72 91 THR A N 1
ATOM 718 C CA . THR A 1 91 ? -4.769 2.179 -14.203 1.00 47.72 91 THR A CA 1
ATOM 719 C C . THR A 1 91 ? -5.375 3.194 -15.160 1.00 47.72 91 THR A C 1
ATOM 721 O O . THR A 1 91 ? -4.877 3.243 -16.313 1.00 47.72 91 THR A O 1
#

Secondary structure (DSSP, 8-state):
-EEE-SSTTSPPEEE--SS--TTSTTHHHHHHHHHHHHHHHTTTT-HHHHHHHHHSEETTEE----SSHHHHHHHHHHHHHHHHHHHHHH-

Organism: NCBI:txid2747483